Protein AF-A0A8S4A4K1-F1 (afdb_monomer_lite)

Foldseek 3Di:
DVVVVVVVVCVVVVVVVVVVVVLVVLCDDPDPVSVVVNVVLVVLVVLLVVLVVVVVVLCVVLPDDCVCVLVVVVVCVVPPDPDPPDDPSQDQKDWDWDFDDDPNDTDIDIDIDGDVVSVVVVVVVSVVVVVSVVSNVVSVVVSD

Secondary structure (DSSP, 8-state):
-HHHHHHHHHHHHHHHHHHHHHHHHHHT-S-HHHHHHHHHHHHHHHHHHHHHHHHHHHHHHHTS-GGGHHHHHHHHHHS--------TTS-SEEEEEEEEEETTEEEEEEEEEE-HHHHHHHHHHHHHHHHHHHHHHHHHHHH-

InterPro domains:
  IPR000990 Innexin [PF00876] (29-144)
  IPR000990 Innexin [PR01262] (40-54)
  IPR000990 Innexin [PR01262] (89-98)
  IPR000990 Innexin [PR01262] (113-129)
  IPR000990 Innexin [PS51013] (1-144)
  IPR000990 Innexin [PTHR11893] (9-144)

Organism: NCBI:txid100452

Sequence (144 aa):
WLETHREYHWNRLVKAKQALARCCCFFCNKRAGTYLTAFYLFIKVIYAANVIGQFFILNAFLSQEYNFYGLEVLHMLGSSEKEWKESVRFPKVTLCDFKIRQLQNIQTWTVQCVLPINLFNEKIFILLWFWLVFVATLSSLNLI

Radius of gyration: 26.45 Å; chains: 1; bounding box: 55×52×76 Å

Structure (mmCIF, N/CA/C/O backbone):
data_AF-A0A8S4A4K1-F1
#
_entry.id   AF-A0A8S4A4K1-F1
#
loop_
_atom_site.group_PDB
_atom_site.id
_atom_site.type_symbol
_atom_site.label_atom_id
_atom_site.label_alt_id
_atom_site.label_comp_id
_atom_site.label_asym_id
_atom_site.label_entity_id
_atom_site.label_seq_id
_atom_site.pdbx_PDB_ins_code
_atom_site.Cartn_x
_atom_site.Cartn_y
_atom_site.Cartn_z
_atom_site.occupancy
_atom_site.B_iso_or_equiv
_atom_site.auth_seq_id
_atom_site.auth_comp_id
_atom_site.auth_asym_id
_atom_site.auth_atom_id
_atom_site.pdbx_PDB_model_num
ATOM 1 N N . TRP A 1 1 ? -0.705 -36.712 -30.266 1.00 49.38 1 TRP A N 1
ATOM 2 C CA . TRP A 1 1 ? -1.150 -35.678 -29.301 1.00 49.38 1 TRP A CA 1
ATOM 3 C C . TRP A 1 1 ? -0.142 -35.433 -28.165 1.00 49.38 1 TRP A C 1
ATOM 5 O O . TRP A 1 1 ? 0.051 -34.287 -27.782 1.00 49.38 1 TRP A O 1
ATOM 15 N N . LEU A 1 2 ? 0.561 -36.457 -27.651 1.00 54.84 2 LEU A N 1
ATOM 16 C CA . LEU A 1 2 ? 1.608 -36.278 -26.623 1.00 54.84 2 LEU A CA 1
ATOM 17 C C . LEU A 1 2 ? 2.935 -35.695 -27.160 1.00 54.84 2 LEU A C 1
ATOM 19 O O . LEU A 1 2 ? 3.610 -34.953 -26.450 1.00 54.84 2 LEU A O 1
ATOM 23 N N . GLU A 1 3 ? 3.297 -35.964 -28.417 1.00 55.09 3 GLU A N 1
ATOM 24 C CA . GLU A 1 3 ? 4.542 -35.452 -29.024 1.00 55.09 3 GLU A CA 1
ATOM 25 C C . GLU A 1 3 ? 4.490 -33.944 -29.315 1.00 55.09 3 GLU A C 1
ATOM 27 O O . GLU A 1 3 ? 5.457 -33.226 -29.071 1.00 55.09 3 GLU A O 1
ATOM 32 N N . THR A 1 4 ? 3.322 -33.424 -29.697 1.00 55.38 4 THR A N 1
ATOM 33 C CA . THR A 1 4 ? 3.088 -31.990 -29.934 1.00 55.38 4 THR A CA 1
ATOM 34 C C . THR A 1 4 ? 3.207 -31.140 -28.662 1.00 55.38 4 THR A C 1
ATOM 36 O O . THR A 1 4 ? 3.662 -29.999 -28.719 1.00 55.38 4 THR A O 1
ATOM 39 N N . HIS A 1 5 ? 2.864 -31.689 -27.489 1.00 54.75 5 HIS A N 1
ATOM 40 C CA . HIS A 1 5 ? 3.044 -31.001 -26.202 1.00 54.75 5 HIS A CA 1
ATOM 41 C C . HIS A 1 5 ? 4.527 -30.888 -25.800 1.00 54.75 5 HIS A C 1
ATOM 43 O O . HIS A 1 5 ? 4.925 -29.886 -25.198 1.00 54.75 5 HIS A O 1
ATOM 49 N N . ARG A 1 6 ? 5.352 -31.883 -26.164 1.00 59.50 6 ARG A N 1
ATOM 50 C CA . ARG A 1 6 ? 6.800 -31.905 -25.898 1.00 59.50 6 ARG A CA 1
ATOM 51 C C . ARG A 1 6 ? 7.531 -30.843 -26.727 1.00 59.50 6 ARG A C 1
ATOM 53 O O . ARG A 1 6 ? 8.314 -30.081 -26.166 1.00 59.50 6 ARG A O 1
ATOM 60 N N . GLU A 1 7 ? 7.195 -30.722 -28.010 1.00 57.31 7 GLU A N 1
ATOM 61 C CA . GLU A 1 7 ? 7.729 -29.701 -28.930 1.00 57.31 7 GLU A CA 1
ATOM 62 C C . GLU A 1 7 ? 7.408 -28.265 -28.463 1.00 57.31 7 GLU A C 1
ATOM 64 O O . GLU A 1 7 ? 8.280 -27.391 -28.436 1.00 57.31 7 GLU A O 1
ATOM 69 N N . TYR A 1 8 ? 6.169 -28.015 -28.013 1.00 55.50 8 TYR A N 1
ATOM 70 C CA . TYR A 1 8 ? 5.731 -26.681 -27.578 1.00 55.50 8 TYR A CA 1
ATOM 71 C C . TYR A 1 8 ? 6.427 -26.219 -26.284 1.00 55.50 8 TYR A C 1
ATOM 73 O O . TYR A 1 8 ? 6.822 -25.054 -26.156 1.00 55.50 8 TYR A O 1
ATOM 81 N N . HIS A 1 9 ? 6.589 -27.122 -25.309 1.00 57.44 9 HIS A N 1
ATOM 82 C CA . HIS A 1 9 ? 7.273 -26.817 -24.047 1.00 57.44 9 HIS A CA 1
ATOM 83 C C . HIS A 1 9 ? 8.778 -26.610 -24.260 1.00 57.44 9 HIS A C 1
ATOM 85 O O . HIS A 1 9 ? 9.371 -25.719 -23.646 1.00 57.44 9 HIS A O 1
ATOM 91 N N . TRP A 1 10 ? 9.376 -27.374 -25.180 1.00 63.69 10 TRP A N 1
ATOM 92 C CA . TRP A 1 10 ? 10.787 -27.248 -25.534 1.00 63.69 10 TRP A CA 1
ATOM 93 C C . TRP A 1 10 ? 11.083 -25.919 -26.231 1.00 63.69 10 TRP A C 1
ATOM 95 O O . TRP A 1 10 ? 11.988 -25.208 -25.807 1.00 63.69 10 TRP A O 1
ATOM 105 N N . ASN A 1 11 ? 10.238 -25.474 -27.166 1.00 67.81 11 ASN A N 1
ATOM 106 C CA . ASN A 1 11 ? 10.384 -24.155 -27.794 1.00 67.81 11 ASN A CA 1
ATOM 107 C C . ASN A 1 11 ? 10.249 -22.980 -26.807 1.00 67.81 11 ASN A C 1
ATOM 109 O O . ASN A 1 11 ? 10.986 -21.995 -26.917 1.00 67.81 11 ASN A O 1
ATOM 113 N N . ARG A 1 12 ? 9.339 -23.063 -25.822 1.00 68.88 12 ARG A N 1
ATOM 114 C CA . ARG A 1 12 ? 9.204 -22.026 -24.780 1.00 68.88 12 ARG A CA 1
ATOM 115 C C . ARG A 1 12 ? 10.384 -22.015 -23.812 1.00 68.88 12 ARG A C 1
ATOM 117 O O . ARG A 1 12 ? 10.911 -20.940 -23.534 1.00 68.88 12 ARG A O 1
ATOM 124 N N . LEU A 1 13 ? 10.829 -23.178 -23.337 1.00 68.88 13 LEU A N 1
ATOM 125 C CA . LEU A 1 13 ? 11.988 -23.281 -22.446 1.00 68.88 13 LEU A CA 1
ATOM 126 C C . LEU A 1 13 ? 13.291 -22.893 -23.143 1.00 68.88 13 LEU A C 1
ATOM 128 O O . LEU A 1 13 ? 14.123 -22.252 -22.515 1.00 68.88 13 LEU A O 1
ATOM 132 N N . VAL A 1 14 ? 13.459 -23.213 -24.428 1.00 66.19 14 VAL A N 1
ATOM 133 C CA . VAL A 1 14 ? 14.627 -22.805 -25.220 1.00 66.19 14 VAL A CA 1
ATOM 134 C C . VAL A 1 14 ? 14.611 -21.295 -25.466 1.00 66.19 14 VAL A C 1
ATOM 136 O O . VAL A 1 14 ? 15.632 -20.656 -25.236 1.00 66.19 14 VAL A O 1
ATOM 139 N N . LYS A 1 15 ? 13.466 -20.679 -25.800 1.00 64.44 15 LYS A N 1
ATOM 140 C CA . LYS A 1 15 ? 13.353 -19.208 -25.904 1.00 64.44 15 LYS A CA 1
ATOM 141 C C . LYS A 1 15 ? 13.574 -18.500 -24.567 1.00 64.44 15 LYS A C 1
ATOM 143 O O . LYS A 1 15 ? 14.265 -17.487 -24.536 1.00 64.44 15 LYS A O 1
ATOM 148 N N . ALA A 1 16 ? 13.042 -19.040 -23.471 1.00 66.12 16 ALA A N 1
ATOM 149 C CA . ALA A 1 16 ? 13.270 -18.511 -22.129 1.00 66.12 16 ALA A CA 1
ATOM 150 C C . ALA A 1 16 ? 14.737 -18.673 -21.709 1.00 66.12 16 ALA A C 1
ATOM 152 O O . ALA A 1 16 ? 15.343 -17.705 -21.265 1.00 66.12 16 ALA A O 1
ATOM 153 N N . LYS A 1 17 ? 15.356 -19.841 -21.939 1.00 65.31 17 LYS A N 1
ATOM 154 C CA . LYS A 1 17 ? 16.795 -20.058 -21.722 1.00 65.31 17 LYS A CA 1
ATOM 155 C C . LYS A 1 17 ? 17.655 -19.162 -22.601 1.00 65.31 17 LYS A C 1
ATOM 157 O O . LYS A 1 17 ? 18.691 -18.722 -22.135 1.00 65.31 17 LYS A O 1
ATOM 162 N N . GLN A 1 18 ? 17.261 -18.876 -23.838 1.00 62.47 18 GLN A N 1
ATOM 163 C CA . GLN A 1 18 ? 18.022 -18.043 -24.772 1.00 62.47 18 GLN A CA 1
ATOM 164 C C . GLN A 1 18 ? 17.855 -16.545 -24.472 1.00 62.47 18 GLN A C 1
ATOM 166 O O . GLN A 1 18 ? 18.811 -15.787 -24.618 1.00 62.47 18 GLN A O 1
ATOM 171 N N . ALA A 1 19 ? 16.687 -16.122 -23.975 1.00 61.62 19 ALA A N 1
ATOM 172 C CA . ALA A 1 19 ? 16.462 -14.786 -23.421 1.00 61.62 19 ALA A CA 1
ATOM 173 C C . ALA A 1 19 ? 17.225 -14.590 -22.100 1.00 61.62 19 ALA A C 1
ATOM 175 O O . ALA A 1 19 ? 17.889 -13.572 -21.914 1.00 61.62 19 ALA A O 1
ATOM 176 N N . LEU A 1 20 ? 17.209 -15.598 -21.225 1.00 65.56 20 LEU A N 1
ATOM 177 C CA . LEU A 1 20 ? 17.929 -15.605 -19.953 1.00 65.56 20 LEU A CA 1
ATOM 178 C C . LEU A 1 20 ? 19.447 -15.715 -20.171 1.00 65.56 20 LEU A C 1
ATOM 180 O O . LEU A 1 20 ? 20.203 -15.028 -19.498 1.00 65.56 20 LEU A O 1
ATOM 184 N N . ALA A 1 21 ? 19.901 -16.464 -21.180 1.00 58.06 21 ALA A N 1
ATOM 185 C CA . ALA A 1 21 ? 21.300 -16.516 -21.606 1.00 58.06 21 ALA A CA 1
ATOM 186 C C . ALA A 1 21 ? 21.747 -15.228 -22.311 1.00 58.06 21 ALA A C 1
ATOM 188 O O . ALA A 1 21 ? 22.877 -14.811 -22.107 1.00 58.06 21 ALA A O 1
ATOM 189 N N . ARG A 1 22 ? 20.888 -14.538 -23.078 1.00 56.72 22 ARG A N 1
ATOM 190 C CA . ARG A 1 22 ? 21.191 -13.188 -23.598 1.00 56.72 22 ARG A CA 1
ATOM 191 C C . ARG A 1 22 ? 21.294 -12.157 -22.480 1.00 56.72 22 ARG A C 1
ATOM 193 O O . ARG A 1 22 ? 22.200 -11.331 -22.518 1.00 56.72 22 ARG A O 1
ATOM 200 N N . CYS A 1 23 ? 20.419 -12.241 -21.479 1.00 61.84 23 CYS A N 1
ATOM 201 C CA . CYS A 1 23 ? 20.498 -11.421 -20.274 1.00 61.84 23 CYS A CA 1
ATOM 202 C C . CYS A 1 23 ? 21.806 -11.714 -19.516 1.00 61.84 23 CYS A C 1
ATOM 204 O O . CYS A 1 23 ? 22.572 -10.804 -19.224 1.00 61.84 23 CYS A O 1
ATOM 206 N N . CYS A 1 24 ? 22.151 -12.990 -19.328 1.00 55.81 24 CYS A N 1
ATOM 207 C CA . CYS A 1 24 ? 23.378 -13.412 -18.651 1.00 55.81 24 CYS A CA 1
ATOM 208 C C . CYS A 1 24 ? 24.665 -13.081 -19.444 1.00 55.81 24 CYS A C 1
ATOM 210 O O . CYS A 1 24 ? 25.671 -12.695 -18.856 1.00 55.81 24 CYS A O 1
ATOM 212 N N . CYS A 1 25 ? 24.654 -13.163 -20.780 1.00 51.88 25 CYS A N 1
ATOM 213 C CA . CYS A 1 25 ? 25.789 -12.789 -21.634 1.00 51.88 25 CYS A CA 1
ATOM 214 C C . CYS A 1 25 ? 25.969 -11.267 -21.770 1.00 51.88 25 CYS A C 1
ATOM 216 O O . CYS A 1 25 ? 27.086 -10.825 -22.033 1.00 51.88 25 CYS A O 1
ATOM 218 N N . PHE A 1 26 ? 24.925 -10.459 -21.548 1.00 52.31 26 PHE A N 1
ATOM 219 C CA . PHE A 1 26 ? 25.063 -9.005 -21.394 1.00 52.31 26 PHE A CA 1
ATOM 220 C C . PHE A 1 26 ? 25.807 -8.641 -20.093 1.00 52.31 26 PHE A C 1
ATOM 222 O O . PHE A 1 26 ? 26.589 -7.695 -20.079 1.00 52.31 26 PHE A O 1
ATOM 229 N N . PHE A 1 27 ? 25.650 -9.443 -19.033 1.00 51.16 27 PHE A N 1
ATOM 230 C CA . PHE A 1 27 ? 26.377 -9.285 -17.764 1.00 51.16 27 PHE A CA 1
ATOM 231 C C . PHE A 1 27 ? 27.837 -9.772 -17.795 1.00 51.16 27 PHE A C 1
ATOM 233 O O . PHE A 1 27 ? 28.645 -9.301 -16.999 1.00 51.16 27 PHE A O 1
ATOM 240 N N . CYS A 1 28 ? 28.208 -10.680 -18.705 1.00 47.62 28 CYS A N 1
ATOM 241 C CA . CYS A 1 28 ? 29.526 -11.336 -18.715 1.00 47.62 28 CYS A CA 1
ATOM 242 C C . CYS A 1 28 ? 30.393 -11.032 -19.953 1.00 47.62 28 CYS A C 1
ATOM 244 O O . CYS A 1 28 ? 31.242 -11.848 -20.317 1.00 47.62 28 CYS A O 1
ATOM 246 N N . ASN A 1 29 ? 30.219 -9.887 -20.624 1.00 47.47 29 ASN A N 1
ATOM 247 C CA . ASN A 1 29 ? 31.110 -9.506 -21.727 1.00 47.47 29 ASN A CA 1
ATOM 248 C C . ASN A 1 29 ? 32.309 -8.675 -21.221 1.00 47.47 29 ASN A C 1
ATOM 250 O O . ASN A 1 29 ? 32.135 -7.690 -20.510 1.00 47.47 29 ASN A O 1
ATOM 254 N N . LYS A 1 30 ? 33.534 -9.051 -21.620 1.00 50.28 30 LYS A N 1
ATOM 255 C CA . LYS A 1 30 ? 34.848 -8.547 -21.139 1.00 50.28 30 LYS A CA 1
ATOM 256 C C . LYS A 1 30 ? 35.161 -7.058 -21.416 1.00 50.28 30 LYS A C 1
ATOM 258 O O . LYS A 1 30 ? 36.309 -6.637 -21.291 1.00 50.28 30 LYS A O 1
ATOM 263 N N . ARG A 1 31 ? 34.184 -6.236 -21.804 1.00 57.56 31 ARG A N 1
ATOM 264 C CA . ARG A 1 31 ? 34.375 -4.802 -22.079 1.00 57.56 3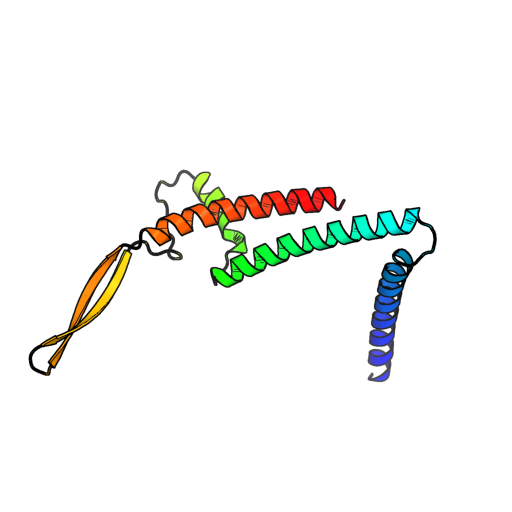1 ARG A CA 1
ATOM 265 C C . ARG A 1 31 ? 33.921 -4.002 -20.855 1.00 57.56 31 ARG A C 1
ATOM 267 O O . ARG A 1 31 ? 32.731 -3.972 -20.560 1.00 57.56 31 ARG A O 1
ATOM 274 N N . ALA A 1 32 ? 34.859 -3.357 -20.156 1.00 59.06 32 ALA A N 1
ATOM 275 C CA . ALA A 1 32 ? 34.629 -2.672 -18.873 1.00 59.06 32 ALA A CA 1
ATOM 276 C C . ALA A 1 32 ? 33.409 -1.720 -18.859 1.00 59.06 32 ALA A C 1
ATOM 278 O O . ALA A 1 32 ? 32.724 -1.619 -17.846 1.00 59.06 32 ALA A O 1
ATOM 279 N N . GLY A 1 33 ? 33.082 -1.083 -19.992 1.00 63.03 33 GLY A N 1
ATOM 280 C CA . GLY A 1 33 ? 31.900 -0.220 -20.121 1.00 63.03 33 GLY A CA 1
ATOM 281 C C . GLY A 1 33 ? 30.553 -0.959 -20.107 1.00 63.03 33 GLY A C 1
ATOM 282 O O . GLY A 1 33 ? 29.592 -0.451 -19.545 1.00 63.03 33 GLY A O 1
ATOM 283 N N . THR A 1 34 ? 30.469 -2.172 -20.663 1.00 68.62 34 THR A N 1
ATOM 284 C CA . THR A 1 34 ? 29.214 -2.952 -20.715 1.00 68.62 34 THR A CA 1
ATOM 285 C C . THR A 1 34 ? 28.836 -3.511 -19.342 1.00 68.62 34 THR A C 1
ATOM 287 O O . THR A 1 34 ? 27.660 -3.556 -18.991 1.00 68.62 34 THR A O 1
ATOM 290 N N . TYR A 1 35 ? 29.836 -3.872 -18.537 1.00 74.12 35 TYR A N 1
ATOM 291 C CA . TYR A 1 35 ? 29.648 -4.371 -17.174 1.00 74.12 35 TYR A CA 1
ATOM 292 C C . TYR A 1 35 ? 29.051 -3.311 -16.234 1.00 74.12 35 TYR A C 1
ATOM 294 O O . TYR A 1 35 ? 28.129 -3.609 -15.475 1.00 74.12 35 TYR A O 1
ATOM 302 N N . LEU A 1 36 ? 29.507 -2.054 -16.338 1.00 80.06 36 LEU A N 1
ATOM 303 C CA . LEU A 1 36 ? 28.948 -0.938 -15.565 1.00 80.06 36 LEU A CA 1
ATOM 304 C C . LEU A 1 36 ? 27.465 -0.711 -15.894 1.00 80.06 36 LEU A C 1
ATOM 306 O O . LEU A 1 36 ? 26.641 -0.556 -14.993 1.00 80.06 36 LEU A O 1
ATOM 310 N N . THR A 1 37 ? 27.111 -0.734 -17.183 1.00 79.81 37 THR A N 1
ATOM 311 C CA . THR A 1 37 ? 25.721 -0.577 -17.636 1.00 79.81 37 THR A CA 1
ATOM 312 C C . THR A 1 37 ? 24.840 -1.747 -17.193 1.00 79.81 37 THR A C 1
ATOM 314 O O . THR A 1 37 ? 23.706 -1.527 -16.771 1.00 79.81 37 THR A O 1
ATOM 317 N N . ALA A 1 38 ? 25.350 -2.982 -17.235 1.00 79.31 38 ALA A N 1
ATOM 318 C CA . ALA A 1 38 ? 24.618 -4.160 -16.771 1.00 79.31 38 ALA A CA 1
ATOM 319 C C . ALA A 1 38 ? 24.299 -4.080 -15.269 1.00 79.31 38 ALA A C 1
ATOM 321 O O . ALA A 1 38 ? 23.150 -4.281 -14.877 1.00 79.31 38 ALA A O 1
ATOM 322 N N . PHE A 1 39 ? 25.268 -3.700 -14.431 1.00 83.69 39 PHE A N 1
ATOM 323 C CA . PHE A 1 39 ? 25.014 -3.483 -13.005 1.00 83.69 39 PHE A CA 1
ATOM 324 C C . PHE A 1 39 ? 24.072 -2.322 -12.719 1.00 83.69 39 PHE A C 1
ATOM 326 O O . PHE A 1 39 ? 23.243 -2.414 -11.817 1.00 83.69 39 PHE A O 1
ATOM 333 N N . TYR A 1 40 ? 24.168 -1.239 -13.483 1.00 83.06 40 TYR A N 1
ATOM 334 C CA . TYR A 1 40 ? 23.248 -0.119 -13.347 1.00 83.06 40 TYR A CA 1
ATOM 335 C C . TYR A 1 40 ? 21.796 -0.550 -13.608 1.00 83.06 40 TYR A C 1
ATOM 337 O O . TYR A 1 40 ? 20.910 -0.260 -12.804 1.00 83.06 40 TYR A O 1
ATOM 345 N N . LEU A 1 41 ? 21.555 -1.325 -14.672 1.00 82.94 41 LEU A N 1
ATOM 346 C CA . LEU A 1 41 ? 20.238 -1.908 -14.951 1.00 82.94 41 LEU A CA 1
ATOM 347 C C . LEU A 1 41 ? 19.815 -2.924 -13.879 1.00 82.94 41 LEU A C 1
ATOM 349 O O . LEU A 1 41 ? 18.655 -2.931 -13.473 1.00 82.94 41 LEU A O 1
ATOM 353 N N . PHE A 1 42 ? 20.746 -3.739 -13.374 1.00 85.50 42 PHE A N 1
ATOM 354 C CA . PHE A 1 42 ? 20.487 -4.685 -12.283 1.00 85.50 42 PHE A CA 1
ATOM 355 C C . PHE A 1 42 ? 19.936 -3.995 -11.039 1.00 85.50 42 PHE A C 1
ATOM 357 O O . PHE A 1 42 ? 18.913 -4.401 -10.489 1.00 85.50 42 PHE A O 1
ATOM 364 N N . ILE A 1 43 ? 20.613 -2.928 -10.615 1.00 87.75 43 ILE A N 1
ATOM 365 C CA . ILE A 1 43 ? 20.244 -2.153 -9.436 1.00 87.75 43 ILE A CA 1
ATOM 366 C C . ILE A 1 43 ? 18.853 -1.542 -9.628 1.00 87.75 43 ILE A C 1
ATOM 368 O O . ILE A 1 43 ? 18.028 -1.631 -8.720 1.00 87.75 43 ILE A O 1
ATOM 372 N N . LYS A 1 44 ? 18.542 -1.003 -10.815 1.00 86.25 44 LYS A N 1
ATOM 373 C CA . LYS A 1 44 ? 17.193 -0.490 -11.112 1.00 86.25 44 LYS A CA 1
ATOM 374 C C . LYS A 1 44 ? 16.110 -1.563 -11.002 1.00 86.25 44 LYS A C 1
ATOM 376 O O . LYS A 1 44 ? 15.058 -1.303 -10.422 1.00 86.25 44 LYS A O 1
ATOM 381 N N . VAL A 1 45 ? 16.367 -2.772 -11.503 1.00 86.31 45 VAL A N 1
ATOM 382 C CA . VAL A 1 45 ? 15.427 -3.900 -11.379 1.00 86.31 45 VAL A CA 1
ATOM 383 C C . VAL A 1 45 ? 15.244 -4.310 -9.915 1.00 86.31 45 VAL A C 1
ATOM 385 O O . VAL A 1 45 ? 14.115 -4.558 -9.493 1.00 86.31 45 VAL A O 1
ATOM 388 N N . ILE A 1 46 ? 16.315 -4.325 -9.114 1.00 89.81 46 ILE A N 1
ATOM 389 C CA . ILE A 1 46 ? 16.230 -4.591 -7.669 1.00 89.81 46 ILE A CA 1
ATOM 390 C C . ILE A 1 46 ? 15.393 -3.527 -6.953 1.00 89.81 46 ILE A C 1
ATOM 392 O O . ILE A 1 46 ? 14.598 -3.871 -6.077 1.00 89.81 46 ILE A O 1
ATOM 396 N N . TYR A 1 47 ? 15.544 -2.249 -7.304 1.00 89.62 47 TYR A N 1
ATOM 397 C CA . TYR A 1 47 ? 14.722 -1.185 -6.725 1.00 89.62 47 TYR A CA 1
ATOM 398 C C . TYR A 1 47 ? 13.243 -1.345 -7.090 1.00 89.62 47 TYR A C 1
ATOM 400 O O . TYR A 1 47 ? 12.395 -1.278 -6.201 1.00 89.62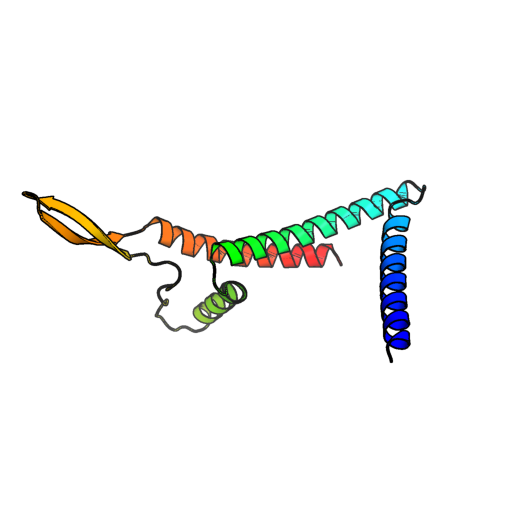 47 TYR A O 1
ATOM 408 N N . ALA A 1 48 ? 12.931 -1.662 -8.349 1.00 88.38 48 ALA A N 1
ATOM 409 C CA . ALA A 1 48 ? 11.558 -1.943 -8.765 1.00 88.38 48 ALA A CA 1
ATOM 410 C C . ALA A 1 48 ? 10.962 -3.150 -8.011 1.00 88.38 48 ALA A C 1
ATOM 412 O O . ALA A 1 48 ? 9.839 -3.085 -7.508 1.00 88.38 48 ALA A O 1
ATOM 413 N N . ALA A 1 49 ? 11.732 -4.233 -7.860 1.00 90.81 49 ALA A N 1
ATOM 414 C CA . ALA A 1 49 ? 11.318 -5.409 -7.096 1.00 90.81 49 ALA A CA 1
ATOM 415 C C . ALA A 1 49 ? 11.108 -5.102 -5.602 1.00 90.81 49 ALA A C 1
ATOM 417 O O . ALA A 1 49 ? 10.178 -5.635 -4.998 1.00 90.81 49 ALA A O 1
ATOM 418 N N . ASN A 1 50 ? 11.923 -4.221 -5.009 1.00 92.94 50 ASN A N 1
ATOM 419 C CA . ASN A 1 50 ? 11.758 -3.790 -3.618 1.00 92.94 50 ASN A CA 1
ATOM 420 C C . ASN A 1 50 ? 10.412 -3.103 -3.389 1.00 92.94 50 ASN A C 1
ATOM 422 O O . ASN A 1 50 ? 9.733 -3.425 -2.418 1.00 92.94 50 ASN A O 1
ATOM 426 N N . VAL A 1 51 ? 10.006 -2.196 -4.281 1.00 91.94 51 VAL A N 1
ATOM 427 C CA . VAL A 1 51 ? 8.722 -1.489 -4.149 1.00 91.94 51 VAL A CA 1
ATOM 428 C C . VAL A 1 51 ? 7.546 -2.467 -4.232 1.00 91.94 51 VAL A C 1
ATOM 430 O O . VAL A 1 51 ? 6.637 -2.408 -3.406 1.00 91.94 51 VAL A O 1
ATOM 433 N N . ILE A 1 52 ? 7.595 -3.425 -5.165 1.00 89.94 52 ILE A N 1
ATOM 434 C CA . ILE A 1 52 ? 6.580 -4.487 -5.285 1.00 89.94 52 ILE A CA 1
ATOM 435 C C . ILE A 1 52 ? 6.550 -5.354 -4.018 1.00 89.94 52 ILE A C 1
ATOM 437 O O . ILE A 1 52 ? 5.476 -5.659 -3.497 1.00 89.94 52 ILE A O 1
ATOM 441 N N . GLY A 1 53 ? 7.721 -5.726 -3.496 1.00 91.81 53 GLY A N 1
ATOM 442 C CA . GLY A 1 53 ? 7.843 -6.505 -2.265 1.00 91.81 53 GLY A CA 1
ATOM 443 C C . GLY A 1 53 ? 7.265 -5.775 -1.053 1.00 91.81 53 GLY A C 1
ATOM 444 O O . GLY A 1 53 ? 6.472 -6.354 -0.314 1.00 91.81 53 GLY A O 1
ATOM 445 N N . GLN A 1 54 ? 7.592 -4.493 -0.879 1.00 91.25 54 GLN A N 1
ATOM 446 C CA . GLN A 1 54 ? 7.044 -3.655 0.193 1.00 91.25 54 GLN A CA 1
ATOM 447 C C . GLN A 1 54 ? 5.520 -3.546 0.098 1.00 91.25 54 GLN A C 1
ATOM 449 O O . GLN A 1 54 ? 4.831 -3.670 1.110 1.00 91.25 54 GLN A O 1
ATOM 454 N N . PHE A 1 55 ? 4.986 -3.392 -1.113 1.00 89.81 55 PHE A N 1
ATOM 455 C CA . PHE A 1 55 ? 3.546 -3.354 -1.344 1.00 89.81 55 PHE A CA 1
ATOM 456 C C . PHE A 1 55 ? 2.861 -4.686 -0.994 1.00 89.81 55 PHE A C 1
ATOM 458 O O . PHE A 1 55 ? 1.812 -4.694 -0.348 1.00 89.81 55 PHE A O 1
ATOM 465 N N . PHE A 1 56 ? 3.472 -5.822 -1.347 1.00 89.12 56 PHE A N 1
ATOM 466 C CA . PHE A 1 56 ? 2.942 -7.147 -1.015 1.00 89.12 56 PHE A CA 1
ATOM 467 C C . PHE A 1 56 ? 2.987 -7.440 0.490 1.00 89.12 56 PHE A C 1
ATOM 469 O O . PHE A 1 56 ? 2.000 -7.919 1.045 1.00 89.12 56 PHE A O 1
ATOM 476 N N . ILE A 1 57 ? 4.096 -7.112 1.162 1.00 90.31 57 ILE A N 1
ATOM 477 C CA . ILE A 1 57 ? 4.228 -7.257 2.621 1.00 90.31 57 ILE A CA 1
ATOM 478 C C . ILE A 1 57 ? 3.157 -6.430 3.331 1.00 90.31 57 ILE A C 1
ATOM 480 O O . ILE A 1 57 ? 2.522 -6.918 4.263 1.00 90.31 57 ILE A O 1
ATOM 484 N N . LEU A 1 58 ? 2.922 -5.201 2.872 1.00 87.31 58 LEU A N 1
ATOM 485 C CA . LEU A 1 58 ? 1.906 -4.327 3.444 1.00 87.31 58 LEU A CA 1
ATOM 486 C C . LEU A 1 58 ? 0.493 -4.904 3.273 1.00 87.31 58 LEU A C 1
ATOM 488 O O . LEU A 1 58 ? -0.288 -4.926 4.222 1.00 87.31 58 LEU A O 1
ATOM 492 N N . ASN A 1 59 ? 0.184 -5.436 2.089 1.00 86.75 59 ASN A N 1
ATOM 493 C CA . ASN A 1 59 ? -1.093 -6.095 1.822 1.00 86.75 59 ASN A CA 1
ATOM 494 C C . ASN A 1 59 ? -1.280 -7.353 2.700 1.00 86.75 59 ASN A C 1
ATOM 496 O O . ASN A 1 59 ? -2.332 -7.538 3.315 1.00 86.75 59 ASN A O 1
ATOM 500 N N . ALA A 1 60 ? -0.229 -8.165 2.845 1.00 86.06 60 ALA A N 1
ATOM 501 C CA . ALA A 1 60 ? -0.234 -9.343 3.709 1.00 86.06 60 ALA A CA 1
ATOM 502 C C . ALA A 1 60 ? -0.394 -8.986 5.198 1.00 86.06 60 ALA A C 1
ATOM 504 O O . ALA A 1 60 ? -1.152 -9.651 5.899 1.00 86.06 60 ALA A O 1
ATOM 505 N N . PHE A 1 61 ? 0.274 -7.928 5.675 1.00 85.44 61 PHE A N 1
ATOM 506 C CA . PHE A 1 61 ? 0.205 -7.494 7.074 1.00 85.44 61 PHE A CA 1
ATOM 507 C C . PHE A 1 61 ? -1.187 -6.998 7.451 1.00 85.44 61 PHE A C 1
ATOM 509 O O . PHE A 1 61 ? -1.696 -7.351 8.513 1.00 85.44 61 PHE A O 1
ATOM 516 N N . LEU A 1 62 ? -1.818 -6.196 6.588 1.00 80.94 62 LEU A N 1
ATOM 517 C CA . LEU A 1 62 ? -3.167 -5.745 6.884 1.00 80.94 62 LEU A CA 1
ATOM 518 C C . LEU A 1 62 ? -4.190 -6.879 6.632 1.00 80.94 62 LEU A C 1
ATOM 520 O O . LEU A 1 62 ? -5.213 -6.886 7.296 1.00 80.94 62 LEU A O 1
ATOM 524 N N . SER A 1 63 ? -3.950 -7.874 5.762 1.00 65.38 63 SER A N 1
ATOM 525 C CA . SER A 1 63 ? -4.812 -9.069 5.568 1.00 65.38 63 SER A CA 1
ATOM 526 C C . SER A 1 63 ? -6.238 -8.781 5.041 1.00 65.38 63 SER A C 1
ATOM 528 O O . SER A 1 63 ? -7.221 -9.214 5.637 1.00 65.38 63 SER A O 1
ATOM 530 N N . GLN A 1 64 ? -6.370 -7.979 3.973 1.00 62.72 64 GLN A N 1
ATOM 531 C CA . GLN A 1 64 ? -7.611 -7.644 3.203 1.00 62.72 64 GLN A CA 1
ATOM 532 C C . GLN A 1 64 ? -7.199 -6.739 2.041 1.00 62.72 64 GLN A C 1
ATOM 534 O O . GLN A 1 64 ? -6.063 -6.272 2.031 1.00 62.72 64 GLN A O 1
ATOM 539 N N . GLU A 1 65 ? -8.118 -6.467 1.114 1.00 67.62 65 GLU A N 1
ATOM 540 C CA . GLU A 1 65 ? -7.915 -5.805 -0.186 1.00 67.62 65 GLU A CA 1
ATOM 541 C C . GLU A 1 65 ? -7.357 -4.364 -0.132 1.00 67.62 65 GLU A C 1
ATOM 543 O O . GLU A 1 65 ? -7.968 -3.401 -0.585 1.00 67.62 65 GLU A O 1
ATOM 548 N N . TYR A 1 66 ? -6.135 -4.199 0.372 1.00 73.44 66 TYR A N 1
ATOM 549 C CA . TYR A 1 66 ? -5.468 -2.908 0.539 1.00 73.44 66 TYR A CA 1
ATOM 550 C C . TYR A 1 66 ? -5.082 -2.244 -0.792 1.00 73.44 66 TYR A C 1
ATOM 552 O O . TYR A 1 66 ? -4.740 -1.063 -0.839 1.00 73.44 66 TYR A O 1
ATOM 560 N N . ASN A 1 67 ? -5.163 -2.993 -1.894 1.00 73.06 67 ASN A N 1
ATOM 561 C CA . ASN A 1 67 ? -4.805 -2.524 -3.229 1.00 73.06 67 ASN A CA 1
ATOM 562 C C . ASN A 1 67 ? -5.587 -1.263 -3.642 1.00 73.06 67 ASN A C 1
ATOM 564 O O . ASN A 1 67 ? -5.005 -0.368 -4.250 1.00 73.06 67 ASN A O 1
ATOM 568 N N . PHE A 1 68 ? -6.869 -1.166 -3.273 1.00 73.44 68 PHE A N 1
ATOM 569 C CA . PHE A 1 68 ? -7.757 -0.063 -3.668 1.00 73.44 68 PHE A CA 1
ATOM 570 C C . PHE A 1 68 ? -8.010 0.965 -2.558 1.00 73.44 68 PHE A C 1
ATOM 572 O O . PHE A 1 68 ? -8.716 1.946 -2.782 1.00 73.44 68 PHE A O 1
ATOM 579 N N . TYR A 1 69 ? -7.395 0.790 -1.387 1.00 78.44 69 TYR A N 1
ATOM 580 C CA . TYR A 1 69 ? -7.683 1.602 -0.204 1.00 78.44 69 TYR A CA 1
ATOM 581 C C . TYR A 1 69 ? -7.415 3.101 -0.418 1.00 78.44 69 TYR A C 1
ATOM 583 O O . TYR A 1 69 ? -8.248 3.939 -0.085 1.00 78.44 69 TYR A O 1
ATOM 591 N N . GLY A 1 70 ? -6.287 3.465 -1.035 1.00 77.12 70 GLY A N 1
ATOM 592 C CA . GLY A 1 70 ? -5.980 4.876 -1.290 1.00 77.12 70 GLY A CA 1
ATOM 593 C C . GLY A 1 70 ? -6.890 5.542 -2.328 1.00 77.1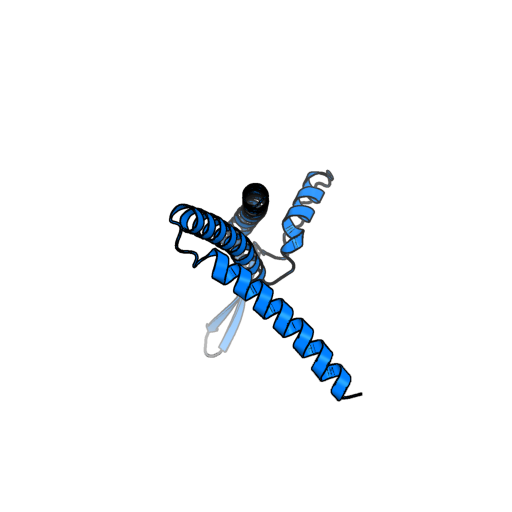2 70 GLY A C 1
ATOM 594 O O . GLY A 1 70 ? -7.168 6.734 -2.215 1.00 77.12 70 GLY A O 1
ATOM 595 N N . LEU A 1 71 ? -7.399 4.780 -3.304 1.00 79.94 71 LEU A N 1
ATOM 596 C CA . LEU A 1 71 ? -8.365 5.280 -4.291 1.00 79.94 71 LEU A CA 1
ATOM 597 C C . LEU A 1 71 ? -9.735 5.527 -3.653 1.00 79.94 71 LEU A C 1
ATOM 599 O O . LEU A 1 71 ? -10.366 6.543 -3.936 1.00 79.94 71 LEU A O 1
ATOM 603 N N . GLU A 1 72 ? -10.162 4.636 -2.758 1.00 79.81 72 GLU A N 1
ATOM 604 C CA . GLU A 1 72 ? -11.388 4.797 -1.976 1.00 79.81 72 GLU A CA 1
ATOM 605 C C . GLU A 1 72 ? -11.320 6.049 -1.086 1.00 79.81 72 GLU A C 1
ATOM 607 O O . GLU A 1 72 ? -12.228 6.879 -1.120 1.00 79.81 72 GLU A O 1
ATOM 612 N N . VAL A 1 73 ? -10.202 6.255 -0.380 1.00 79.69 73 VAL A N 1
ATOM 613 C CA . VAL A 1 73 ? -9.975 7.459 0.441 1.00 79.69 73 VAL A CA 1
ATOM 614 C C . VAL A 1 73 ? -9.994 8.735 -0.407 1.00 79.69 73 VAL A C 1
ATOM 616 O O . VAL A 1 73 ? -10.589 9.735 -0.005 1.00 79.69 73 VAL A O 1
ATOM 619 N N . LEU A 1 74 ? -9.381 8.719 -1.594 1.00 80.00 74 LEU A N 1
ATOM 620 C CA . LEU A 1 74 ? -9.373 9.878 -2.491 1.00 80.00 74 LEU A CA 1
ATOM 621 C C . LEU A 1 74 ? -10.779 10.197 -3.030 1.00 80.00 74 LEU A C 1
ATOM 623 O O . LEU A 1 74 ? -11.156 11.366 -3.120 1.00 80.00 74 LEU A O 1
ATOM 627 N N . HIS A 1 75 ? -11.571 9.168 -3.339 1.00 81.19 75 HIS A N 1
ATOM 628 C CA . HIS A 1 75 ? -12.960 9.316 -3.773 1.00 81.19 75 HIS A CA 1
ATOM 629 C C . HIS A 1 75 ? -13.858 9.886 -2.663 1.00 81.19 75 HIS A C 1
ATOM 631 O O . HIS A 1 75 ? -14.696 10.750 -2.934 1.00 81.19 75 HIS A O 1
ATOM 637 N N . MET A 1 76 ? -13.648 9.457 -1.414 1.00 74.88 76 MET A N 1
ATOM 638 C CA . MET A 1 76 ? -14.342 9.992 -0.235 1.00 74.88 76 MET A CA 1
ATOM 639 C C . MET A 1 76 ? -13.940 11.437 0.089 1.00 74.88 76 MET A C 1
ATOM 641 O O . MET A 1 76 ? -14.758 12.199 0.583 1.00 74.88 76 MET A O 1
ATOM 645 N N . LEU A 1 77 ? -12.702 11.845 -0.205 1.00 76.81 77 LEU A N 1
ATOM 646 C CA . LEU A 1 77 ? -12.270 13.240 -0.055 1.00 76.81 77 LEU A CA 1
ATOM 647 C C . LEU A 1 77 ? -12.867 14.165 -1.128 1.00 76.81 77 LEU A C 1
ATOM 649 O O . LEU A 1 77 ? -13.165 15.324 -0.843 1.00 76.81 77 LEU A O 1
ATOM 653 N N . GLY A 1 78 ? -13.007 13.674 -2.365 1.00 76.31 78 GLY A N 1
ATOM 654 C CA . GLY A 1 78 ? -13.560 14.445 -3.486 1.00 76.31 78 GLY A CA 1
ATOM 655 C C . GLY A 1 78 ? -15.087 14.549 -3.470 1.00 76.31 78 GLY A C 1
ATOM 656 O O . GLY A 1 78 ? -15.648 15.562 -3.890 1.00 76.31 78 GLY A O 1
ATOM 657 N N . SER A 1 79 ? -15.763 13.524 -2.955 1.00 72.38 79 SER A N 1
ATOM 658 C CA . SER A 1 79 ? -17.213 13.506 -2.769 1.00 72.38 79 SER A CA 1
ATOM 659 C C . SER A 1 79 ? -17.512 14.073 -1.386 1.00 72.38 79 SER A C 1
ATOM 661 O O . SER A 1 79 ? -17.204 13.439 -0.390 1.00 72.38 79 SER A O 1
ATOM 663 N N . SER A 1 80 ? -18.066 15.282 -1.300 1.00 63.09 80 SER A N 1
ATOM 664 C CA . SER A 1 80 ? -18.285 16.035 -0.050 1.00 63.09 80 SER A CA 1
ATOM 665 C C . SER A 1 80 ? -19.361 15.431 0.891 1.00 63.09 80 SER A C 1
ATOM 667 O O . SER A 1 80 ? -20.178 16.156 1.459 1.00 63.09 80 SER A O 1
ATOM 669 N N . GLU A 1 81 ? -19.405 14.107 1.057 1.00 57.97 81 GLU A N 1
ATOM 670 C CA . GLU A 1 81 ? -20.210 13.431 2.075 1.00 57.97 81 GLU A CA 1
ATOM 671 C C . GLU A 1 81 ? -19.460 13.431 3.413 1.00 57.97 81 GLU A C 1
ATOM 673 O O . GLU A 1 81 ? -18.327 12.975 3.539 1.00 57.97 81 GLU A O 1
ATOM 678 N N . LYS A 1 82 ? -20.103 14.010 4.429 1.00 54.56 82 LYS A N 1
ATOM 679 C CA . LYS A 1 82 ? -19.503 14.395 5.717 1.00 54.56 82 LYS A CA 1
ATOM 680 C C . LYS A 1 82 ? -19.290 13.251 6.709 1.00 54.56 82 LYS A C 1
ATOM 682 O O . LYS A 1 82 ? -18.849 13.510 7.827 1.00 54.56 82 LYS A O 1
ATOM 687 N N . GLU A 1 83 ? -19.578 12.012 6.339 1.00 56.06 83 GLU A N 1
ATOM 688 C CA . GLU A 1 83 ? -19.406 10.879 7.241 1.00 56.06 83 GLU A CA 1
ATOM 689 C C . GLU A 1 83 ? -18.157 10.102 6.852 1.00 56.06 83 GLU A C 1
ATOM 691 O O . GLU A 1 83 ? -18.181 9.202 6.015 1.00 56.06 83 GLU A O 1
ATOM 696 N N . TRP A 1 84 ? -17.037 10.468 7.481 1.00 60.03 84 TRP A N 1
ATOM 697 C CA . TRP A 1 84 ? -15.853 9.619 7.523 1.00 60.03 84 TRP A CA 1
ATOM 698 C C . TRP A 1 84 ? -16.275 8.261 8.082 1.00 60.03 84 TRP A C 1
ATOM 700 O O . TRP A 1 84 ? -16.470 8.117 9.290 1.00 60.03 84 TRP A O 1
ATOM 710 N N . LYS A 1 85 ? -16.465 7.278 7.198 1.00 59.81 85 LYS A N 1
ATOM 711 C CA . LYS A 1 85 ? -16.779 5.911 7.601 1.00 59.81 85 LYS A CA 1
ATOM 712 C C . LYS A 1 85 ? -15.656 5.425 8.505 1.00 59.81 85 LYS A C 1
ATOM 714 O O . LYS A 1 85 ? -14.500 5.359 8.093 1.00 59.81 85 LYS A O 1
ATOM 719 N N . GLU A 1 86 ? -16.017 5.089 9.736 1.00 60.78 86 GLU A N 1
ATOM 720 C CA . GLU A 1 86 ? -15.152 4.360 10.655 1.00 60.78 86 GLU A CA 1
ATOM 721 C C . GLU A 1 86 ? -14.552 3.166 9.920 1.00 60.78 86 GLU A C 1
ATOM 723 O O . GLU A 1 86 ? -15.278 2.325 9.376 1.00 60.78 86 GLU A O 1
ATOM 728 N N . SER A 1 87 ? -13.223 3.106 9.868 1.00 66.00 87 SER A N 1
ATOM 729 C CA . SER A 1 87 ? -12.559 2.007 9.195 1.00 66.00 87 SER A CA 1
ATOM 730 C C . SER A 1 87 ? -12.836 0.723 9.988 1.00 66.00 87 SER A C 1
ATOM 732 O O . SER A 1 87 ? -12.317 0.506 11.079 1.00 66.00 87 SER A O 1
ATOM 734 N N . VAL A 1 88 ? -13.665 -0.175 9.434 1.00 67.44 88 VAL A N 1
ATOM 735 C CA . VAL A 1 88 ? -13.941 -1.507 10.030 1.00 67.44 88 VAL A CA 1
ATOM 736 C C . VAL A 1 88 ? -12.635 -2.292 10.242 1.00 67.44 88 VAL A C 1
ATOM 738 O O . VAL A 1 88 ? -12.529 -3.164 11.099 1.00 67.44 88 VAL A O 1
ATOM 741 N N . ARG A 1 89 ? -11.616 -1.920 9.466 1.00 73.75 89 ARG A N 1
ATOM 742 C CA . ARG A 1 89 ? -10.239 -2.391 9.501 1.00 73.75 89 ARG A CA 1
ATOM 743 C C . ARG A 1 89 ? -9.518 -2.130 10.822 1.00 73.75 89 ARG A C 1
ATOM 745 O O . ARG A 1 89 ? -8.768 -2.989 11.278 1.00 73.75 89 ARG A O 1
ATOM 752 N N . PHE A 1 90 ? -9.709 -0.944 11.397 1.00 78.25 90 PHE A N 1
ATOM 753 C CA . PHE A 1 90 ? -8.950 -0.467 12.543 1.00 78.25 90 PHE A CA 1
ATOM 754 C C . PHE A 1 90 ? -9.906 0.000 13.653 1.00 78.25 90 PHE A C 1
ATOM 756 O O . PHE A 1 90 ? -10.114 1.199 13.839 1.00 78.25 90 PHE A O 1
ATOM 763 N N . PRO A 1 91 ? -10.475 -0.929 14.452 1.00 83.81 91 PRO A N 1
ATOM 764 C CA . PRO A 1 91 ? -11.352 -0.556 15.555 1.00 83.81 91 PRO A CA 1
ATOM 765 C C . PRO A 1 91 ? -10.594 0.279 16.591 1.00 83.81 91 PRO A C 1
ATOM 767 O O . PRO A 1 91 ? -9.616 -0.172 17.194 1.00 83.81 91 PRO A O 1
ATOM 770 N N . LYS A 1 92 ? -11.063 1.505 16.821 1.00 86.69 92 LYS A N 1
ATOM 771 C CA . LYS A 1 92 ? -10.532 2.388 17.872 1.00 86.69 92 LYS A CA 1
ATOM 772 C C . LYS A 1 92 ? -11.074 2.041 19.268 1.00 86.69 92 LYS A C 1
ATOM 774 O O . LYS A 1 92 ? -10.480 2.425 20.273 1.00 86.69 92 LYS A O 1
ATOM 779 N N . VAL A 1 93 ? -12.184 1.302 19.323 1.00 86.75 93 VAL A N 1
ATOM 780 C CA . VAL A 1 93 ? -12.841 0.812 20.542 1.00 86.75 93 VAL A CA 1
ATOM 781 C C . VAL A 1 93 ? -13.109 -0.684 20.399 1.00 86.75 93 VAL A C 1
ATOM 783 O O . VAL A 1 93 ? -13.634 -1.112 19.372 1.00 86.75 93 VAL A O 1
ATOM 786 N N . THR A 1 94 ? -12.788 -1.468 21.426 1.00 89.50 94 THR A N 1
ATOM 787 C CA . THR A 1 94 ? -13.065 -2.911 21.488 1.00 89.50 94 THR A 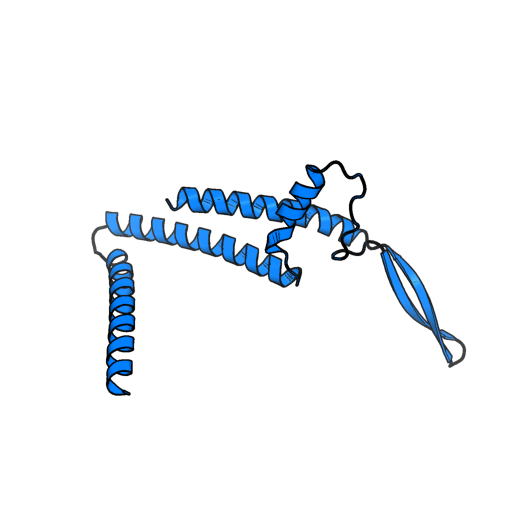CA 1
ATOM 788 C C . THR A 1 94 ? -13.707 -3.289 22.823 1.00 89.50 94 THR A C 1
ATOM 790 O O . THR A 1 94 ? -13.563 -2.574 23.813 1.00 89.50 94 THR A O 1
ATOM 793 N N . LEU A 1 95 ? -14.429 -4.409 22.860 1.00 90.81 95 LEU A N 1
ATOM 794 C CA . LEU A 1 95 ? -14.912 -5.015 24.103 1.00 90.81 95 LEU A CA 1
ATOM 795 C C . LEU A 1 95 ? -13.936 -6.120 24.514 1.00 90.81 95 LEU A C 1
ATOM 797 O O . LEU A 1 95 ? -13.610 -6.980 23.696 1.00 90.81 95 LEU A O 1
ATOM 801 N N . CYS A 1 96 ? -13.456 -6.073 25.755 1.00 90.88 96 CYS A N 1
ATOM 802 C CA . CYS A 1 96 ? -12.554 -7.080 26.309 1.00 90.88 96 CYS A CA 1
ATOM 803 C C . CYS A 1 96 ? -13.205 -7.793 27.493 1.00 90.88 96 CYS A C 1
ATOM 805 O O . CYS A 1 96 ? -13.693 -7.148 28.426 1.00 90.88 96 CYS A O 1
ATOM 807 N N . ASP A 1 97 ? -13.136 -9.123 27.469 1.00 92.31 97 ASP A N 1
ATOM 808 C CA . ASP A 1 97 ? -13.662 -9.984 28.523 1.00 92.31 97 ASP A CA 1
ATOM 809 C C . ASP A 1 97 ? -12.572 -10.307 29.547 1.00 92.31 97 ASP A C 1
ATOM 811 O O . ASP A 1 97 ? -11.574 -10.969 29.248 1.00 92.31 97 ASP A O 1
ATOM 815 N N . PHE A 1 98 ? -12.785 -9.887 30.789 1.00 88.69 98 PHE A N 1
ATOM 816 C CA . PHE A 1 98 ? -11.918 -10.198 31.917 1.00 88.69 98 PHE A CA 1
ATOM 817 C C . PHE A 1 98 ? -12.537 -11.306 32.767 1.00 88.69 98 PHE A C 1
ATOM 819 O O . PHE A 1 98 ? -13.665 -11.195 33.246 1.00 88.69 98 PHE A O 1
ATOM 826 N N . LYS A 1 99 ? -11.783 -12.388 32.983 1.00 88.00 99 LYS A N 1
ATOM 827 C CA . LYS A 1 99 ? -12.188 -13.493 33.861 1.00 88.00 99 LYS A CA 1
ATOM 828 C C . LYS A 1 99 ? -11.613 -13.263 35.254 1.00 88.00 99 LYS A C 1
ATOM 830 O O . LYS A 1 99 ? -10.412 -13.429 35.456 1.00 88.00 99 LYS A O 1
ATOM 835 N N . ILE A 1 100 ? -12.461 -12.906 36.213 1.00 85.94 100 ILE A N 1
ATOM 836 C CA . ILE A 1 100 ? -12.064 -12.694 37.611 1.00 85.94 100 ILE A CA 1
ATOM 837 C C . ILE A 1 100 ? -12.581 -13.874 38.441 1.00 85.94 100 ILE A C 1
ATOM 839 O O . ILE A 1 100 ? -13.708 -14.335 38.260 1.00 85.94 100 ILE A O 1
ATOM 843 N N . ARG A 1 101 ? -11.740 -14.402 39.338 1.00 84.06 101 ARG A N 1
ATOM 844 C CA . ARG A 1 101 ? -12.120 -15.475 40.268 1.00 84.06 101 ARG A CA 1
ATOM 845 C C . ARG A 1 101 ? -12.605 -14.859 41.577 1.00 84.06 101 ARG A C 1
ATOM 847 O O . ARG A 1 101 ? -11.827 -14.194 42.254 1.00 84.06 101 ARG A O 1
ATOM 854 N N . GLN A 1 102 ? -13.855 -15.115 41.951 1.00 82.19 102 GLN A N 1
ATOM 855 C CA . GLN A 1 102 ? -14.405 -14.778 43.269 1.00 82.19 102 GLN A CA 1
ATOM 856 C C . GLN A 1 102 ? -15.025 -16.034 43.886 1.00 82.19 102 GLN A C 1
ATOM 858 O O . GLN A 1 102 ? -15.842 -16.693 43.250 1.00 82.19 102 GLN A O 1
ATOM 863 N N . LEU A 1 103 ? -14.607 -16.376 45.113 1.00 79.06 103 LEU A N 1
ATOM 864 C CA . LEU A 1 103 ? -15.112 -17.517 45.895 1.00 79.06 103 LEU A CA 1
ATOM 865 C C . LEU A 1 103 ? -15.287 -18.811 45.070 1.00 79.06 103 LEU A C 1
ATOM 867 O O . LEU A 1 103 ? -16.366 -19.391 45.027 1.00 79.06 103 LEU A O 1
ATOM 871 N N . GLN A 1 104 ? -14.221 -19.260 44.395 1.00 77.88 104 GLN A N 1
ATOM 872 C CA . GLN A 1 104 ? -14.189 -20.508 43.608 1.00 77.88 104 GLN A CA 1
ATOM 873 C C . GLN A 1 104 ? -15.044 -20.518 42.322 1.00 77.88 104 GLN A C 1
ATOM 875 O O . GLN A 1 104 ? -14.966 -21.473 41.551 1.00 77.88 104 GLN A O 1
ATOM 880 N N . ASN A 1 105 ? -15.770 -19.437 42.022 1.00 81.31 105 ASN A N 1
ATOM 881 C CA . ASN A 1 105 ? -16.504 -19.248 40.774 1.00 81.31 105 ASN A CA 1
ATOM 882 C C . ASN A 1 105 ? -15.751 -18.283 39.833 1.00 81.31 105 ASN A C 1
ATOM 884 O O . ASN A 1 105 ? -15.172 -17.282 40.269 1.00 81.31 105 ASN A O 1
ATOM 888 N N . ILE A 1 106 ? -15.731 -18.584 38.532 1.00 85.25 106 ILE A N 1
ATOM 889 C CA . ILE A 1 106 ? -15.129 -17.719 37.505 1.00 85.25 106 ILE A CA 1
ATOM 890 C C . ILE A 1 106 ? -16.251 -16.856 36.930 1.00 85.25 106 ILE A C 1
ATOM 892 O O . ILE A 1 106 ? -17.207 -17.385 36.369 1.00 85.25 106 ILE A O 1
ATOM 896 N N . GLN A 1 107 ? -16.147 -15.537 37.071 1.00 84.12 107 GLN A N 1
ATOM 897 C CA . GLN A 1 107 ? -17.111 -14.581 36.524 1.00 84.12 107 GLN A CA 1
ATOM 898 C C . GLN A 1 107 ? -16.449 -13.768 35.410 1.00 84.12 107 GLN A C 1
ATOM 900 O O . GLN A 1 107 ? -15.307 -13.320 35.550 1.00 84.12 107 GLN A O 1
ATOM 905 N N . THR A 1 108 ? -17.147 -13.619 34.285 1.00 88.44 108 THR A N 1
ATOM 906 C CA . THR A 1 108 ? -16.661 -1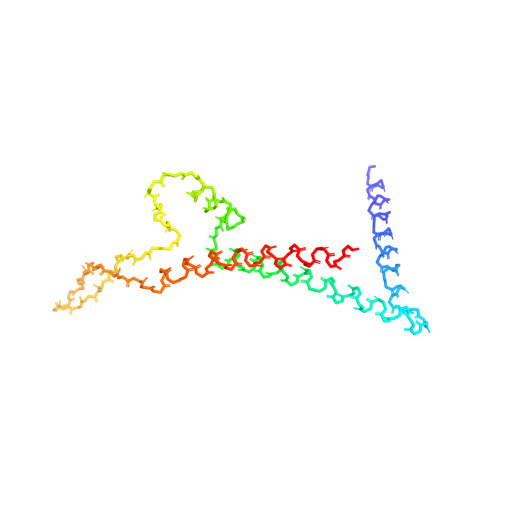2.888 33.110 1.00 88.44 108 THR A CA 1
ATOM 907 C C . THR A 1 108 ? -17.280 -11.498 33.063 1.00 88.44 108 THR A C 1
ATOM 909 O O . THR A 1 108 ? -18.499 -11.376 32.974 1.00 88.44 108 THR A O 1
ATOM 912 N N . TRP A 1 109 ? -16.441 -10.467 33.102 1.00 89.81 109 TRP A N 1
ATOM 913 C CA . TRP A 1 109 ? -16.841 -9.066 32.996 1.00 89.81 109 TRP A CA 1
ATOM 914 C C . TRP A 1 109 ? -16.413 -8.502 31.647 1.00 89.81 109 TRP A C 1
ATOM 916 O O . TRP A 1 109 ? -15.248 -8.624 31.275 1.00 89.81 109 TRP A O 1
ATOM 926 N N . THR A 1 110 ? -17.335 -7.859 30.940 1.00 92.62 110 THR A N 1
ATOM 927 C CA . THR A 1 110 ? -17.073 -7.206 29.653 1.00 92.62 110 THR A CA 1
ATOM 928 C C . THR A 1 110 ? -16.839 -5.715 29.883 1.00 92.62 110 THR A C 1
ATOM 930 O O . THR A 1 110 ? -17.711 -5.042 30.438 1.00 92.62 110 THR A O 1
ATOM 933 N N . VAL A 1 111 ? -15.699 -5.175 29.455 1.00 92.31 111 VAL A N 1
ATOM 934 C CA . VAL A 1 111 ? -15.411 -3.732 29.551 1.00 92.31 111 VAL A CA 1
ATOM 935 C C . VAL A 1 111 ? -15.068 -3.148 28.189 1.00 92.31 111 VAL A C 1
ATOM 937 O O . VAL A 1 111 ? -14.582 -3.845 27.298 1.00 92.31 111 VAL A O 1
ATOM 940 N N . GLN A 1 112 ? -15.300 -1.849 28.036 1.00 91.81 112 GLN A N 1
ATOM 941 C CA . GLN A 1 112 ? -14.940 -1.106 26.838 1.00 91.81 112 GLN A CA 1
ATOM 942 C C . GLN A 1 112 ? -13.483 -0.637 26.927 1.00 91.81 112 GLN A C 1
ATOM 944 O O . GLN A 1 112 ? -13.113 0.114 27.829 1.00 91.81 112 GLN A O 1
ATOM 949 N N . CYS A 1 113 ? -12.658 -1.065 25.976 1.00 91.00 113 CYS A N 1
ATOM 950 C CA . CYS A 1 113 ? -11.267 -0.655 25.828 1.00 91.00 113 CYS A CA 1
ATOM 951 C C . CYS A 1 113 ? -11.115 0.298 24.639 1.00 91.00 113 CYS A C 1
ATOM 953 O O . CYS A 1 113 ? -11.765 0.139 23.607 1.00 91.00 113 CYS A O 1
ATOM 955 N N . VAL A 1 114 ? -10.221 1.276 24.772 1.00 91.06 114 VAL A N 1
ATOM 956 C CA . VAL A 1 114 ? -9.847 2.193 23.689 1.00 91.06 114 VAL A CA 1
ATOM 957 C C . VAL A 1 114 ? -8.422 1.867 23.255 1.00 91.06 114 VAL A C 1
ATOM 959 O O . VAL A 1 114 ? -7.533 1.754 24.098 1.00 91.06 114 VAL A O 1
ATOM 962 N N . LEU A 1 115 ? -8.204 1.717 21.948 1.00 89.88 115 LEU A N 1
ATOM 963 C CA . LEU A 1 115 ? -6.901 1.411 21.351 1.00 89.88 115 LEU A CA 1
ATOM 964 C C . LEU A 1 115 ? -6.369 2.643 20.596 1.00 89.88 115 LEU A C 1
ATOM 966 O O . LEU A 1 115 ? -6.553 2.752 19.380 1.00 89.88 115 LEU A O 1
ATOM 970 N N . PRO A 1 116 ? -5.673 3.575 21.279 1.00 87.50 116 PRO A N 1
ATOM 971 C CA . PRO A 1 116 ? -5.158 4.790 20.641 1.00 87.50 116 PRO A CA 1
ATOM 972 C C . PRO A 1 116 ? -4.118 4.486 19.553 1.00 87.50 116 PRO A C 1
ATOM 974 O O . PRO A 1 116 ? -4.008 5.221 18.576 1.00 87.50 116 PRO A O 1
ATOM 977 N N . ILE A 1 117 ? -3.399 3.365 19.677 1.00 88.75 117 ILE A N 1
ATOM 978 C CA . ILE A 1 117 ? -2.431 2.903 18.674 1.00 88.75 117 ILE A CA 1
ATOM 979 C C . ILE A 1 117 ? -3.073 2.660 17.304 1.00 88.75 117 ILE A C 1
ATOM 981 O O . ILE A 1 117 ? -2.447 2.891 16.273 1.00 88.75 117 ILE A O 1
ATOM 985 N N . ASN A 1 118 ? -4.336 2.234 17.275 1.00 87.69 118 ASN A N 1
ATOM 986 C CA . ASN A 1 118 ? -4.996 1.876 16.030 1.00 87.69 118 ASN A CA 1
ATOM 987 C C . ASN A 1 118 ? -5.399 3.109 15.216 1.00 87.69 118 ASN A C 1
ATOM 989 O O . ASN A 1 118 ? -5.317 3.103 13.991 1.00 87.69 118 ASN A O 1
ATOM 993 N N . LEU A 1 119 ? -5.738 4.197 15.914 1.00 86.56 119 LEU A N 1
ATOM 994 C CA . LEU A 1 119 ? -5.972 5.501 15.300 1.00 86.56 119 LEU A CA 1
ATOM 995 C C . LEU A 1 119 ? -4.703 6.019 14.608 1.00 86.56 119 LEU A C 1
ATOM 997 O O . LEU A 1 119 ? -4.771 6.560 13.508 1.00 86.56 119 LEU A O 1
ATOM 1001 N N . PHE A 1 120 ? -3.540 5.831 15.239 1.00 88.81 120 PHE A N 1
ATOM 1002 C CA . PHE A 1 120 ? -2.257 6.203 14.647 1.00 88.81 120 PHE A CA 1
ATOM 1003 C C . PHE A 1 120 ? -1.932 5.342 13.419 1.00 88.81 120 PHE A C 1
ATOM 1005 O O . PHE A 1 120 ? -1.562 5.874 12.370 1.00 88.81 120 PHE A O 1
ATOM 1012 N N . ASN A 1 121 ? -2.141 4.026 13.534 1.00 88.62 121 ASN A N 1
ATOM 1013 C CA . ASN A 1 121 ? -1.949 3.074 12.443 1.00 88.62 121 ASN A CA 1
ATOM 1014 C C . ASN A 1 121 ? -2.799 3.424 11.216 1.00 88.62 121 ASN A C 1
ATOM 1016 O O . ASN A 1 121 ? -2.284 3.449 10.100 1.00 88.62 121 ASN A O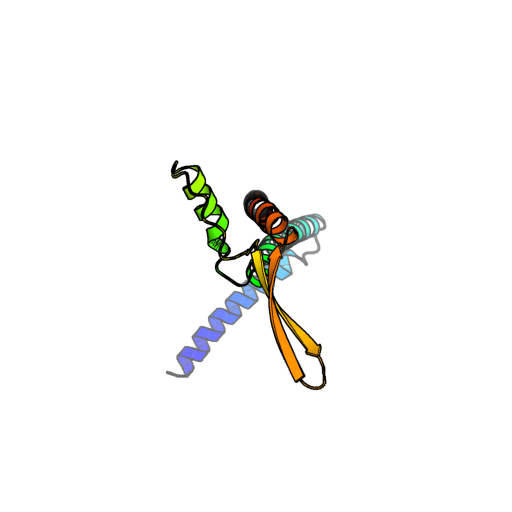 1
ATOM 1020 N N . GLU A 1 122 ? -4.073 3.770 11.405 1.00 85.81 122 GLU A N 1
ATOM 1021 C CA . GLU A 1 122 ? -4.949 4.161 10.298 1.00 85.81 122 GLU A CA 1
ATOM 1022 C C . GLU A 1 122 ? -4.347 5.313 9.472 1.00 85.81 122 GLU A C 1
ATOM 1024 O O . GLU A 1 122 ? -4.316 5.249 8.241 1.00 85.81 122 GLU A O 1
ATOM 1029 N N . LYS A 1 123 ? -3.811 6.348 10.131 1.00 86.56 123 LYS A N 1
ATOM 1030 C CA . LYS A 1 123 ? -3.275 7.531 9.438 1.00 86.56 123 LYS A CA 1
ATOM 1031 C C . LYS A 1 123 ? -1.918 7.271 8.792 1.00 86.56 123 LYS A C 1
ATOM 1033 O O . LYS A 1 123 ? -1.705 7.694 7.655 1.00 86.56 123 LYS A O 1
ATOM 1038 N N . ILE A 1 124 ? -1.016 6.553 9.466 1.00 90.06 124 ILE A N 1
ATOM 1039 C CA . ILE A 1 124 ? 0.296 6.236 8.886 1.00 90.06 124 ILE A CA 1
ATOM 1040 C C . ILE A 1 124 ? 0.159 5.310 7.674 1.00 90.06 124 ILE A C 1
ATOM 1042 O O . ILE A 1 124 ? 0.862 5.511 6.688 1.00 90.06 124 ILE A O 1
ATOM 1046 N N . PHE A 1 125 ? -0.780 4.356 7.685 1.00 87.94 125 PHE A N 1
ATOM 1047 C CA . PHE A 1 125 ? -0.989 3.471 6.539 1.00 87.94 125 PHE A CA 1
ATOM 1048 C C . PHE A 1 125 ? -1.514 4.226 5.315 1.00 87.94 125 PHE A C 1
ATOM 1050 O O . PHE A 1 125 ? -0.980 4.030 4.224 1.00 87.94 125 PHE A O 1
ATOM 1057 N N . ILE A 1 126 ? -2.450 5.169 5.484 1.00 85.81 126 ILE A N 1
ATOM 1058 C CA . ILE A 1 126 ? -2.895 6.043 4.381 1.00 85.81 126 ILE A CA 1
ATOM 1059 C C . ILE A 1 126 ? -1.697 6.776 3.755 1.00 85.81 126 ILE A C 1
ATOM 1061 O O . ILE A 1 126 ? -1.511 6.731 2.538 1.00 85.81 126 ILE A O 1
ATOM 1065 N N . LEU A 1 127 ? -0.847 7.398 4.578 1.00 89.25 127 LEU A N 1
ATOM 1066 C CA . LEU A 1 127 ? 0.348 8.103 4.099 1.00 89.25 127 LEU A CA 1
ATOM 1067 C C . LEU A 1 127 ? 1.337 7.162 3.395 1.00 89.25 127 LEU A C 1
ATOM 1069 O O . LEU A 1 127 ? 1.856 7.498 2.330 1.00 89.25 127 LEU A O 1
ATOM 1073 N N . LEU A 1 128 ? 1.567 5.971 3.954 1.00 90.50 128 LEU A N 1
ATOM 1074 C CA . LEU A 1 128 ? 2.447 4.960 3.368 1.00 90.50 128 LEU A CA 1
ATOM 1075 C C . LEU A 1 128 ? 1.943 4.461 2.011 1.00 90.50 128 LEU A C 1
ATOM 1077 O O . LEU A 1 128 ? 2.761 4.213 1.130 1.00 90.50 128 LEU A O 1
ATOM 1081 N N . TRP A 1 129 ? 0.627 4.333 1.809 1.00 89.75 129 TRP A N 1
ATOM 1082 C CA . TRP A 1 129 ? 0.076 3.944 0.506 1.00 89.75 129 TRP A CA 1
ATOM 1083 C C . TRP A 1 129 ? 0.420 4.973 -0.572 1.00 89.75 129 TRP A C 1
ATOM 1085 O O . TRP A 1 129 ? 0.985 4.614 -1.605 1.00 89.75 129 TRP A O 1
ATOM 1095 N N . PHE A 1 130 ? 0.151 6.258 -0.313 1.00 89.88 130 PHE A N 1
ATOM 1096 C CA . PHE A 1 130 ? 0.478 7.332 -1.258 1.00 89.88 130 PHE A CA 1
ATOM 1097 C C . PHE A 1 130 ? 1.984 7.424 -1.508 1.00 89.88 130 PHE A C 1
ATOM 1099 O O . PHE A 1 130 ? 2.413 7.615 -2.647 1.00 89.88 130 PHE A O 1
ATOM 1106 N N . TRP A 1 131 ? 2.788 7.222 -0.463 1.00 91.69 131 TRP A N 1
ATOM 1107 C CA . TRP A 1 131 ? 4.240 7.169 -0.576 1.00 91.69 131 TRP A CA 1
ATOM 1108 C C . TRP A 1 131 ? 4.716 6.021 -1.472 1.00 91.69 131 TRP A C 1
ATOM 1110 O O . TRP A 1 131 ? 5.522 6.242 -2.373 1.00 91.69 131 TRP A O 1
ATOM 1120 N N . LEU A 1 132 ? 4.198 4.805 -1.279 1.00 91.06 132 LEU A N 1
ATOM 1121 C CA . LEU A 1 132 ? 4.565 3.650 -2.102 1.00 91.06 132 LEU A CA 1
ATOM 1122 C C . LEU A 1 132 ? 4.166 3.841 -3.566 1.00 91.06 132 LEU A C 1
ATOM 1124 O O . LEU A 1 132 ? 4.956 3.509 -4.447 1.00 91.06 132 LEU A O 1
ATOM 1128 N N . VAL A 1 133 ? 2.993 4.423 -3.838 1.00 90.38 133 VAL A N 1
ATOM 1129 C CA . VAL A 1 133 ? 2.577 4.769 -5.208 1.00 90.38 133 VAL A CA 1
ATOM 1130 C C . VAL A 1 133 ? 3.529 5.794 -5.826 1.00 90.38 133 VAL A C 1
ATOM 1132 O O . VAL A 1 133 ? 3.962 5.614 -6.962 1.00 90.38 133 VAL A O 1
ATOM 1135 N N . PHE A 1 134 ? 3.917 6.832 -5.083 1.00 92.31 134 PHE A N 1
ATOM 1136 C CA . PHE A 1 134 ? 4.880 7.832 -5.548 1.00 92.31 134 PHE A CA 1
ATOM 1137 C C . PHE A 1 134 ? 6.268 7.235 -5.835 1.00 92.31 134 PHE A C 1
ATOM 1139 O O . PHE A 1 134 ? 6.864 7.493 -6.879 1.00 92.31 134 PHE A O 1
ATOM 1146 N N . VAL A 1 135 ? 6.788 6.387 -4.948 1.00 92.88 135 VAL A N 1
ATOM 1147 C CA . VAL A 1 135 ? 8.076 5.716 -5.180 1.00 92.88 135 VAL A CA 1
ATOM 1148 C C . VAL A 1 135 ? 7.974 4.732 -6.353 1.00 92.88 135 VAL A C 1
ATOM 1150 O O . VAL A 1 135 ? 8.910 4.636 -7.147 1.00 92.88 135 VAL A O 1
ATOM 1153 N N . ALA A 1 136 ? 6.839 4.046 -6.523 1.00 91.19 136 ALA A N 1
ATOM 1154 C CA . ALA A 1 136 ? 6.599 3.158 -7.660 1.00 91.19 136 ALA A CA 1
ATOM 1155 C C . ALA A 1 136 ? 6.602 3.909 -8.999 1.00 91.19 136 ALA A C 1
ATOM 1157 O O . ALA A 1 136 ? 7.221 3.440 -9.959 1.00 91.19 136 ALA A O 1
ATOM 1158 N N . THR A 1 137 ? 5.957 5.079 -9.078 1.00 90.81 137 THR A N 1
ATOM 1159 C CA . THR A 1 137 ? 5.957 5.895 -10.302 1.00 90.81 137 THR A CA 1
ATOM 1160 C C . THR A 1 137 ? 7.354 6.419 -10.613 1.00 90.81 137 THR A C 1
ATOM 1162 O O . THR A 1 137 ? 7.810 6.264 -11.745 1.00 90.81 137 THR A O 1
ATOM 1165 N N . LEU A 1 138 ? 8.085 6.935 -9.619 1.00 92.19 138 LEU A N 1
ATOM 1166 C CA . LEU A 1 138 ? 9.472 7.372 -9.802 1.00 92.19 138 LEU A CA 1
ATOM 1167 C C . LEU A 1 138 ? 10.390 6.229 -10.237 1.00 92.19 138 LEU A C 1
ATOM 1169 O O . LEU A 1 138 ? 11.186 6.401 -11.157 1.00 92.19 138 LEU A O 1
ATOM 1173 N N . SER A 1 139 ? 10.270 5.057 -9.613 1.00 90.06 139 SER A N 1
ATOM 1174 C CA . SER A 1 139 ? 11.067 3.886 -9.985 1.00 90.06 139 SER A CA 1
ATOM 1175 C C . SER A 1 139 ? 10.749 3.413 -11.405 1.00 90.06 139 SER A C 1
ATOM 1177 O O . SER A 1 139 ? 11.655 2.961 -12.101 1.00 90.06 139 SER A O 1
ATOM 1179 N N . SER A 1 140 ? 9.493 3.525 -11.844 1.00 85.56 140 SER A N 1
ATOM 1180 C CA . SER A 1 140 ? 9.074 3.168 -13.206 1.00 85.56 140 SER A CA 1
ATOM 1181 C C . SER A 1 140 ? 9.596 4.169 -14.238 1.00 85.56 140 SER A C 1
ATOM 1183 O O . SER A 1 140 ? 10.145 3.761 -15.257 1.00 85.56 140 SER A O 1
ATOM 1185 N N . LEU A 1 141 ? 9.505 5.471 -13.947 1.00 88.19 141 LEU A N 1
ATOM 1186 C CA . LEU A 1 141 ? 10.079 6.533 -14.781 1.00 88.19 141 LEU A CA 1
ATOM 1187 C C . LEU A 1 141 ? 11.604 6.451 -14.855 1.00 88.19 141 LEU A C 1
ATOM 1189 O O . LEU A 1 141 ? 12.179 6.797 -15.874 1.00 88.19 141 LEU A O 1
ATOM 1193 N N . ASN A 1 142 ? 12.260 6.004 -13.783 1.00 84.81 142 ASN A N 1
ATOM 1194 C CA . ASN A 1 142 ? 13.704 5.804 -13.769 1.00 84.81 142 ASN A CA 1
ATOM 1195 C C . ASN A 1 142 ? 14.126 4.556 -14.559 1.00 84.81 142 ASN A C 1
ATOM 1197 O O . ASN A 1 142 ? 15.270 4.483 -15.000 1.00 84.81 142 ASN A O 1
ATOM 1201 N N . LEU A 1 143 ? 13.247 3.557 -14.689 1.00 78.25 143 LEU A N 1
ATOM 1202 C CA . LEU A 1 143 ? 13.508 2.325 -15.435 1.00 78.25 143 LEU A CA 1
ATOM 1203 C C . LEU A 1 143 ? 13.391 2.525 -16.956 1.00 78.25 143 LEU A C 1
ATOM 1205 O O . LEU A 1 143 ? 14.136 1.873 -17.688 1.00 78.25 143 LEU A O 1
ATOM 1209 N N . ILE A 1 144 ? 12.463 3.387 -17.392 1.00 75.19 144 ILE A N 1
ATOM 1210 C CA . ILE A 1 144 ? 12.298 3.849 -18.784 1.00 75.19 144 ILE A CA 1
ATOM 1211 C C . ILE A 1 144 ? 13.491 4.726 -19.184 1.00 75.19 144 ILE A C 1
ATOM 1213 O O . ILE A 1 144 ? 13.973 4.545 -20.323 1.00 75.19 144 ILE A O 1
#

pLDDT: mean 77.33, std 13.4, range [47.47, 92.94]